Protein AF-A0A2T2TSX1-F1 (afdb_monomer_lite)

Structure (mmCIF, N/CA/C/O backbone):
data_AF-A0A2T2TSX1-F1
#
_entry.id   AF-A0A2T2TSX1-F1
#
loop_
_atom_site.group_PDB
_atom_site.id
_atom_site.type_symbol
_atom_site.label_atom_id
_atom_site.label_alt_id
_atom_site.label_comp_id
_atom_site.label_asym_id
_atom_site.label_entity_id
_atom_site.label_seq_id
_atom_site.pdbx_PDB_ins_code
_atom_site.Cartn_x
_atom_site.Cartn_y
_atom_site.Cartn_z
_atom_site.occupancy
_atom_site.B_iso_or_equiv
_atom_site.auth_seq_id
_atom_site.auth_comp_id
_atom_site.auth_asym_id
_atom_site.auth_atom_id
_atom_site.pdbx_PDB_model_num
ATOM 1 N N . MET A 1 1 ? 17.797 21.630 8.826 1.00 42.06 1 MET A N 1
ATOM 2 C CA . MET A 1 1 ? 17.498 20.187 8.765 1.00 42.06 1 MET A CA 1
ATOM 3 C C . MET A 1 1 ? 17.150 19.887 7.324 1.00 42.06 1 MET A C 1
ATOM 5 O O . MET A 1 1 ? 16.198 20.470 6.823 1.00 42.06 1 MET A O 1
ATOM 9 N N . THR A 1 2 ? 17.982 19.124 6.629 1.00 49.16 2 THR A N 1
ATOM 10 C CA . THR A 1 2 ? 17.683 18.621 5.285 1.00 49.16 2 THR A CA 1
ATOM 11 C C . THR A 1 2 ? 16.981 17.286 5.470 1.00 49.16 2 THR A C 1
ATOM 13 O O . THR A 1 2 ? 17.606 16.333 5.929 1.00 49.16 2 THR A O 1
ATOM 16 N N . TRP A 1 3 ? 15.679 17.260 5.208 1.00 65.56 3 TRP A N 1
ATOM 17 C CA . TRP A 1 3 ? 14.917 16.021 5.092 1.00 65.56 3 TRP A CA 1
ATOM 18 C C . TRP A 1 3 ? 15.544 15.184 3.975 1.00 65.56 3 TRP A C 1
ATOM 20 O O . TRP A 1 3 ? 15.992 15.748 2.972 1.00 65.56 3 TRP A O 1
ATOM 30 N N . SER A 1 4 ? 15.629 13.867 4.156 1.00 68.25 4 SER A N 1
ATOM 31 C CA . SER A 1 4 ? 15.914 12.996 3.011 1.00 68.25 4 SER A CA 1
ATOM 32 C C . SER A 1 4 ? 14.749 13.112 2.021 1.00 68.25 4 SER A C 1
ATOM 34 O O . SER A 1 4 ? 13.613 13.313 2.454 1.00 68.25 4 SER A O 1
ATOM 36 N N . GLU A 1 5 ? 15.014 13.053 0.713 1.00 59.91 5 GLU A N 1
ATOM 37 C CA . GLU A 1 5 ? 13.962 13.161 -0.317 1.00 59.91 5 GLU A CA 1
ATOM 38 C C . GLU A 1 5 ? 12.830 12.147 -0.068 1.00 59.91 5 GLU A C 1
ATOM 40 O O . GLU A 1 5 ? 11.659 12.504 -0.170 1.00 59.91 5 GLU A O 1
ATOM 45 N N . ASP A 1 6 ? 13.178 10.953 0.426 1.00 62.72 6 ASP A N 1
ATOM 46 C CA . ASP A 1 6 ? 12.223 9.920 0.833 1.00 62.72 6 ASP A CA 1
ATOM 47 C C . ASP A 1 6 ? 11.229 10.423 1.896 1.00 62.72 6 ASP A C 1
ATOM 49 O O . ASP A 1 6 ? 10.022 10.224 1.789 1.00 62.72 6 ASP A O 1
ATOM 53 N N . GLU A 1 7 ? 11.704 11.114 2.931 1.00 63.88 7 GLU A N 1
ATOM 54 C CA . GLU A 1 7 ? 10.868 11.547 4.056 1.00 63.88 7 GLU A CA 1
ATOM 55 C C . GLU A 1 7 ? 9.860 12.629 3.643 1.00 63.88 7 GLU A C 1
ATOM 57 O O . GLU A 1 7 ? 8.726 12.635 4.123 1.00 63.88 7 GLU A O 1
ATOM 62 N N . ALA A 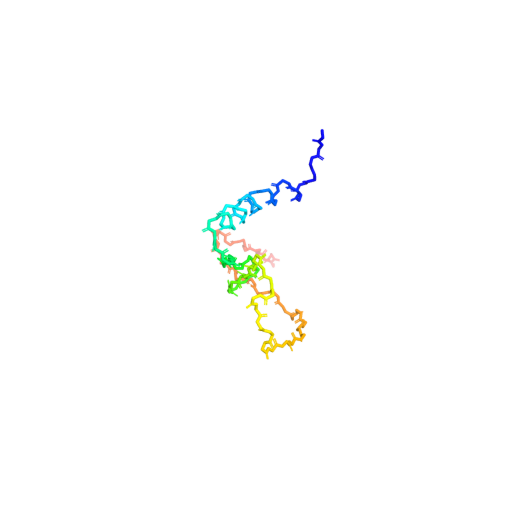1 8 ? 10.232 13.506 2.705 1.00 69.81 8 ALA A N 1
ATOM 63 C CA . ALA A 1 8 ? 9.337 14.534 2.179 1.00 69.81 8 ALA A CA 1
ATOM 64 C C . ALA A 1 8 ? 8.179 13.938 1.355 1.00 69.81 8 ALA A C 1
ATOM 66 O O . ALA A 1 8 ? 7.046 14.418 1.458 1.00 69.81 8 ALA A O 1
ATOM 67 N N . ASP A 1 9 ? 8.439 12.868 0.601 1.00 76.62 9 ASP A N 1
ATOM 68 C CA . ASP A 1 9 ? 7.447 12.216 -0.260 1.00 76.62 9 ASP A CA 1
ATOM 69 C C . ASP A 1 9 ? 6.422 11.382 0.531 1.00 76.62 9 ASP A C 1
ATOM 71 O O . ASP A 1 9 ? 5.275 11.216 0.101 1.00 76.62 9 ASP A O 1
ATOM 75 N N . TYR A 1 10 ? 6.783 10.902 1.728 1.00 79.88 10 TYR A N 1
ATOM 76 C CA . TYR A 1 10 ? 5.881 10.106 2.570 1.00 79.88 10 TYR A CA 1
ATOM 77 C C . TYR A 1 10 ? 4.972 10.929 3.492 1.00 79.88 10 TYR A C 1
ATOM 79 O O . TYR A 1 10 ? 3.899 10.438 3.864 1.00 79.88 10 TYR A O 1
ATOM 87 N N . VAL A 1 11 ? 5.332 12.174 3.830 1.00 88.00 11 VAL A N 1
ATOM 88 C CA . VAL A 1 11 ? 4.529 13.046 4.713 1.00 88.00 11 VAL A CA 1
ATOM 89 C C . VAL A 1 11 ? 3.071 13.188 4.240 1.00 88.00 11 VAL A C 1
ATOM 91 O O . VAL A 1 11 ? 2.166 12.990 5.059 1.00 88.00 11 VAL A O 1
ATOM 94 N N . PRO A 1 12 ? 2.775 13.463 2.953 1.00 89.25 12 PRO A N 1
ATOM 95 C CA . PRO A 1 12 ? 1.391 13.573 2.490 1.00 89.25 12 PRO A CA 1
ATOM 96 C C . PRO A 1 12 ? 0.586 12.285 2.701 1.00 89.25 12 PRO A C 1
ATOM 98 O O . PRO A 1 12 ? -0.547 12.329 3.183 1.00 89.25 12 PRO A O 1
ATOM 101 N N . THR A 1 13 ? 1.180 11.130 2.392 1.00 87.62 13 THR A N 1
ATOM 102 C CA . THR A 1 13 ? 0.530 9.820 2.541 1.00 87.62 13 THR A CA 1
ATOM 103 C C . THR A 1 13 ? 0.228 9.512 4.008 1.00 87.62 13 THR A C 1
ATOM 105 O O . THR A 1 13 ? -0.860 9.028 4.323 1.00 87.62 13 THR A O 1
ATOM 108 N N . GLN A 1 14 ? 1.143 9.852 4.920 1.00 89.50 14 GLN A N 1
ATOM 109 C CA . GLN A 1 14 ? 0.942 9.688 6.362 1.00 89.50 14 GLN A CA 1
ATOM 110 C C . GLN A 1 14 ? -0.190 10.569 6.898 1.00 89.50 14 GLN A C 1
ATOM 112 O O . GLN A 1 14 ? -1.043 10.084 7.640 1.00 89.50 14 GLN A O 1
ATOM 117 N N . ILE A 1 15 ? -0.249 11.840 6.490 1.00 93.50 15 ILE A N 1
ATOM 118 C CA . ILE A 1 15 ? -1.323 12.755 6.907 1.00 93.50 15 ILE A CA 1
ATOM 119 C C . ILE A 1 15 ? -2.690 12.220 6.463 1.00 93.50 15 ILE A C 1
ATOM 121 O O . ILE A 1 15 ? -3.650 12.236 7.237 1.00 93.50 15 ILE A O 1
ATOM 125 N N . ILE A 1 16 ? -2.786 11.718 5.230 1.00 92.38 16 ILE A N 1
ATOM 126 C CA . ILE A 1 16 ? -4.016 11.117 4.706 1.00 92.38 16 ILE A CA 1
ATOM 127 C C . ILE A 1 16 ? -4.396 9.869 5.517 1.00 92.38 16 ILE A C 1
ATOM 129 O O . ILE A 1 16 ? -5.562 9.720 5.890 1.00 92.38 16 ILE A O 1
ATOM 133 N N . ALA A 1 17 ? -3.430 9.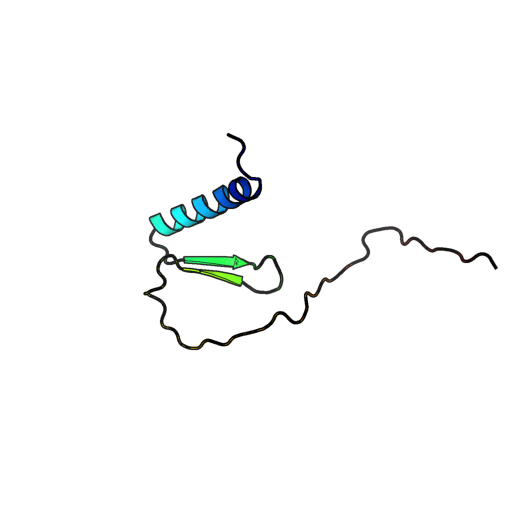002 5.830 1.00 92.94 17 ALA A N 1
ATOM 134 C CA . ALA A 1 17 ? -3.656 7.811 6.645 1.00 92.94 17 ALA A CA 1
ATOM 135 C C . ALA A 1 17 ? -4.225 8.152 8.029 1.00 92.94 17 ALA A C 1
ATOM 137 O O . ALA A 1 17 ? -5.264 7.615 8.418 1.00 92.94 17 ALA A O 1
ATOM 138 N N . GLU A 1 18 ? -3.610 9.103 8.731 1.00 93.88 18 GLU A N 1
ATOM 139 C CA . GLU A 1 18 ? -4.059 9.547 10.054 1.00 93.88 18 GLU A CA 1
ATOM 140 C C . GLU A 1 18 ? -5.435 10.225 10.010 1.00 93.88 18 GLU A C 1
ATOM 142 O O . GLU A 1 18 ? -6.267 10.013 10.896 1.00 93.88 18 GLU A O 1
ATOM 147 N N . LEU A 1 19 ? -5.740 10.977 8.946 1.00 96.12 19 LEU A N 1
ATOM 148 C CA . LEU A 1 19 ? -7.071 11.551 8.760 1.00 96.12 19 LEU A CA 1
ATOM 149 C C . LEU A 1 19 ? -8.138 10.454 8.689 1.00 96.12 19 LEU A C 1
ATOM 151 O O . LEU A 1 19 ? -9.120 10.522 9.428 1.00 96.12 19 LEU A O 1
ATOM 155 N N . PHE A 1 20 ? -7.966 9.438 7.844 1.00 96.00 20 PHE A N 1
ATOM 156 C CA . PHE A 1 20 ? -8.941 8.349 7.744 1.00 96.00 20 PHE A CA 1
ATOM 157 C C . PHE A 1 20 ? -9.013 7.532 9.038 1.00 96.00 20 PHE A C 1
ATOM 159 O O . PHE A 1 20 ? -10.107 7.232 9.517 1.00 96.00 20 PHE A O 1
ATOM 166 N N . LYS A 1 21 ? -7.880 7.255 9.680 1.00 95.19 21 LYS A N 1
ATOM 167 C CA . LYS A 1 21 ? -7.861 6.572 10.976 1.00 95.19 21 LYS A CA 1
ATOM 168 C C . LYS A 1 21 ? -8.656 7.337 12.038 1.00 95.19 21 LYS A C 1
ATOM 170 O O . LYS A 1 21 ? -9.521 6.758 12.690 1.00 95.19 21 LYS A O 1
ATOM 175 N N . SER A 1 22 ? -8.461 8.654 12.149 1.00 96.31 22 SER A N 1
ATOM 176 C CA . SER A 1 22 ? -9.182 9.507 13.113 1.00 96.31 22 SER A CA 1
ATOM 177 C C . SER A 1 22 ? -10.697 9.580 12.877 1.00 96.31 22 SER A C 1
ATOM 179 O O . SER A 1 22 ? -11.455 9.920 13.784 1.00 96.31 22 SER A O 1
ATOM 181 N N . ARG A 1 23 ? -11.159 9.244 11.667 1.00 96.31 23 ARG A N 1
ATOM 182 C CA . ARG A 1 23 ? -12.583 9.176 11.306 1.00 96.31 23 ARG A CA 1
ATOM 183 C C . ARG A 1 23 ? -13.201 7.792 11.529 1.00 96.31 23 ARG A C 1
ATOM 185 O O . ARG A 1 23 ? -14.378 7.621 11.229 1.00 96.31 23 ARG A O 1
ATOM 192 N N . GLY A 1 24 ? -12.439 6.832 12.055 1.00 94.69 24 GLY A N 1
ATOM 193 C CA . GLY A 1 24 ? -12.918 5.488 12.381 1.00 94.69 24 GLY A CA 1
ATOM 194 C C . GLY A 1 24 ? -12.932 4.512 11.205 1.00 94.69 24 GLY A C 1
ATOM 195 O O . GLY A 1 24 ? -13.584 3.475 11.295 1.00 94.69 24 GLY A O 1
ATOM 196 N N . TYR A 1 25 ? -12.245 4.817 10.100 1.00 95.31 25 TYR A N 1
ATOM 197 C CA . TYR A 1 25 ? -12.044 3.837 9.028 1.00 95.31 25 TYR A CA 1
ATOM 198 C C . TYR A 1 25 ? -11.053 2.753 9.479 1.00 95.31 25 TYR A C 1
ATOM 200 O O . TYR A 1 25 ? -10.212 3.012 10.331 1.00 95.31 25 TYR A O 1
ATOM 208 N N . GLY A 1 26 ? -11.140 1.548 8.904 1.00 93.62 26 GLY A N 1
ATOM 209 C CA . GLY A 1 26 ? -10.249 0.422 9.237 1.00 93.62 26 GLY A CA 1
ATOM 210 C C . GLY A 1 26 ? -8.974 0.329 8.388 1.00 93.62 26 GLY A C 1
ATOM 211 O O . GLY A 1 26 ? -8.093 -0.476 8.681 1.00 93.62 26 GLY A O 1
ATOM 212 N N . GLY A 1 27 ? -8.866 1.132 7.328 1.00 94.31 27 GLY A N 1
ATOM 213 C CA . GLY A 1 27 ? -7.760 1.059 6.381 1.00 94.31 27 GLY A CA 1
ATOM 214 C C . GLY A 1 27 ? -7.981 1.888 5.117 1.00 94.31 27 GLY A C 1
ATOM 215 O O . GLY A 1 27 ? -8.971 2.614 5.005 1.00 94.31 27 GLY A O 1
ATOM 216 N N . ILE A 1 28 ? -7.060 1.764 4.161 1.00 94.69 28 ILE A N 1
ATOM 217 C CA . ILE A 1 28 ? -7.063 2.465 2.869 1.00 94.69 28 ILE A CA 1
ATOM 218 C C . ILE A 1 28 ? -6.797 1.467 1.743 1.00 94.69 28 ILE A C 1
ATOM 220 O O . ILE A 1 28 ? -5.896 0.637 1.839 1.00 94.69 28 ILE A O 1
ATOM 224 N N . VAL A 1 29 ? -7.545 1.598 0.647 1.00 94.56 29 VAL A N 1
ATOM 225 C CA . VAL A 1 29 ? -7.298 0.893 -0.617 1.00 94.56 29 VAL A CA 1
ATOM 226 C C . VAL A 1 29 ? -6.907 1.926 -1.667 1.00 94.56 29 VAL A C 1
ATOM 228 O O . VAL A 1 29 ? -7.612 2.920 -1.845 1.00 94.56 29 VAL A O 1
ATOM 231 N N . TYR A 1 30 ? -5.797 1.709 -2.366 1.00 91.56 30 TYR A N 1
ATOM 232 C CA . TYR A 1 30 ? -5.298 2.625 -3.393 1.00 91.56 30 TYR A CA 1
ATOM 233 C C . TYR A 1 30 ? -4.706 1.862 -4.576 1.00 91.56 30 TYR A C 1
ATOM 235 O O . TYR A 1 30 ? -4.322 0.703 -4.454 1.00 91.56 30 TYR A O 1
ATOM 243 N N . ARG A 1 31 ? -4.668 2.494 -5.752 1.00 92.25 31 ARG A N 1
ATOM 244 C CA . ARG A 1 31 ? -4.131 1.880 -6.975 1.00 92.25 31 ARG A CA 1
ATOM 245 C C . ARG A 1 31 ? -2.636 1.586 -6.809 1.00 92.25 31 ARG A C 1
ATOM 247 O O . ARG A 1 31 ? -1.902 2.446 -6.330 1.00 92.25 31 ARG A O 1
ATOM 254 N N . SER A 1 32 ? -2.195 0.399 -7.223 1.00 90.06 32 SER A N 1
ATOM 255 C CA . SER A 1 32 ? -0.770 0.052 -7.227 1.00 90.06 32 SER A CA 1
ATOM 256 C C . SER A 1 32 ? 0.012 0.956 -8.186 1.00 90.06 32 SER A C 1
ATOM 258 O O . SER A 1 32 ? -0.462 1.282 -9.273 1.00 90.06 32 SER A O 1
ATOM 260 N N . GLY A 1 33 ? 1.213 1.369 -7.776 1.00 86.81 33 GLY A N 1
ATOM 261 C CA . GLY A 1 33 ? 2.117 2.169 -8.609 1.00 86.81 33 GLY A CA 1
ATOM 262 C C . GLY A 1 33 ? 2.948 1.346 -9.599 1.00 86.81 33 GLY A C 1
ATOM 263 O O . GLY A 1 33 ? 3.496 1.914 -10.537 1.00 86.81 33 GLY A O 1
ATOM 264 N N . LEU A 1 34 ? 3.047 0.025 -9.401 1.00 84.12 34 LEU A N 1
ATOM 265 C CA . LEU A 1 34 ? 3.925 -0.856 -10.185 1.00 84.12 34 LEU A CA 1
ATOM 266 C C . LEU A 1 34 ? 3.183 -1.646 -11.275 1.00 84.12 34 LEU A C 1
ATOM 268 O O . LEU A 1 34 ? 3.807 -2.189 -12.181 1.00 84.12 34 LEU A O 1
ATOM 272 N N . GLY A 1 35 ? 1.856 -1.718 -11.207 1.00 82.00 35 GLY A N 1
ATOM 273 C CA . GLY A 1 35 ? 1.065 -2.477 -12.165 1.00 82.00 35 GLY A CA 1
ATOM 274 C C . GLY A 1 35 ? -0.423 -2.422 -11.866 1.00 82.00 35 GLY A C 1
ATOM 275 O O . GLY A 1 35 ? -0.888 -1.631 -11.043 1.00 82.00 35 GLY A O 1
ATOM 276 N N . ASP A 1 36 ? -1.172 -3.286 -12.540 1.00 85.19 36 ASP A N 1
ATOM 277 C CA . ASP A 1 36 ? -2.603 -3.408 -12.311 1.00 85.19 36 ASP A CA 1
ATOM 278 C C . ASP A 1 36 ? -2.889 -3.995 -10.926 1.00 85.1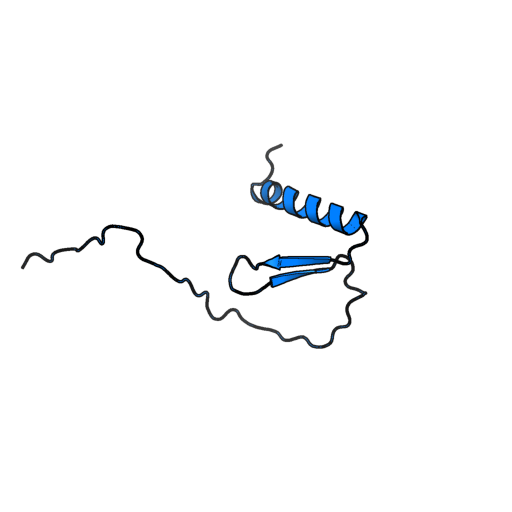9 36 ASP A C 1
ATOM 280 O O . ASP A 1 36 ? -2.250 -4.944 -10.474 1.00 85.19 36 ASP A O 1
ATOM 284 N N . GLY A 1 37 ? -3.879 -3.421 -10.246 1.00 90.31 37 GLY A N 1
ATOM 285 C CA . GLY A 1 37 ? -4.307 -3.859 -8.924 1.00 90.31 37 GLY A CA 1
ATOM 286 C C . GLY A 1 37 ? -4.338 -2.731 -7.903 1.00 90.31 37 GLY A C 1
ATOM 287 O O . GLY A 1 37 ? -4.186 -1.548 -8.221 1.00 90.31 37 GLY A O 1
ATOM 288 N N . HIS A 1 38 ? -4.576 -3.122 -6.656 1.00 93.56 38 HIS A N 1
ATOM 289 C CA . HIS A 1 38 ? -4.662 -2.209 -5.528 1.00 93.56 38 HIS A CA 1
ATOM 290 C C . HIS A 1 38 ? -3.763 -2.687 -4.399 1.00 93.56 38 HIS A C 1
ATOM 292 O O . HIS A 1 38 ? -3.709 -3.879 -4.101 1.00 93.56 38 HIS A O 1
ATOM 298 N N . ASN A 1 39 ? -3.121 -1.734 -3.743 1.00 92.12 39 ASN A N 1
ATOM 299 C CA . ASN A 1 39 ? -2.499 -1.942 -2.454 1.00 92.12 39 ASN A CA 1
ATOM 300 C C . ASN A 1 39 ? -3.537 -1.663 -1.363 1.00 92.12 39 ASN A C 1
ATOM 302 O O . ASN A 1 39 ? -4.384 -0.773 -1.498 1.00 92.12 39 ASN A O 1
ATOM 306 N N . VAL A 1 40 ? -3.458 -2.427 -0.278 1.00 92.25 40 VAL A N 1
ATOM 307 C CA . VAL A 1 40 ? -4.353 -2.305 0.874 1.00 92.25 40 VAL A CA 1
ATOM 308 C C . VAL A 1 40 ? -3.511 -2.072 2.118 1.00 92.25 40 VAL A C 1
ATOM 310 O O . VAL A 1 40 ? -2.529 -2.772 2.351 1.00 92.25 40 VAL A O 1
ATOM 313 N N . VAL A 1 41 ? -3.905 -1.087 2.915 1.00 91.88 41 VAL A N 1
ATOM 314 C CA . VAL A 1 41 ? -3.333 -0.790 4.228 1.00 91.88 41 VAL A CA 1
ATOM 315 C C . VAL A 1 41 ? -4.429 -0.977 5.260 1.00 91.88 41 VAL A C 1
ATOM 317 O O . VAL A 1 41 ? -5.503 -0.399 5.116 1.00 91.88 41 VAL A O 1
ATOM 320 N N . PHE A 1 42 ? -4.148 -1.744 6.307 1.00 93.88 42 PHE A N 1
ATOM 321 C CA . PHE A 1 42 ? -4.996 -1.847 7.492 1.00 93.88 42 PHE A CA 1
ATOM 322 C C . PHE A 1 42 ? -4.403 -0.987 8.610 1.00 93.88 42 PHE A C 1
ATOM 324 O O . PHE A 1 42 ? -3.186 -0.964 8.785 1.00 93.88 42 PHE A O 1
ATOM 331 N N . PHE A 1 43 ? -5.242 -0.271 9.359 1.00 94.12 43 PHE A N 1
ATOM 332 C CA . PHE A 1 43 ? -4.778 0.501 10.523 1.00 94.12 43 PHE A CA 1
ATOM 333 C C . PHE A 1 43 ? -4.637 -0.345 11.785 1.00 94.12 43 PHE A C 1
ATOM 335 O O . PHE A 1 43 ? -3.908 0.039 12.697 1.00 94.12 43 PHE A O 1
ATOM 342 N N . ASP A 1 44 ? -5.338 -1.473 11.816 1.00 93.50 44 ASP A N 1
ATOM 343 C CA . ASP A 1 44 ? -5.224 -2.527 12.809 1.00 93.50 44 ASP A CA 1
ATOM 344 C C . ASP A 1 44 ? -5.183 -3.849 12.039 1.00 93.50 44 ASP A C 1
ATOM 346 O O . ASP A 1 44 ? -6.068 -4.109 11.225 1.00 93.50 44 ASP A O 1
ATOM 350 N N . VAL A 1 45 ? -4.126 -4.640 12.218 1.00 89.69 45 VAL A N 1
ATOM 351 C CA . VAL A 1 45 ? -3.961 -5.910 11.495 1.00 89.69 45 VAL A CA 1
ATOM 352 C C . VAL A 1 45 ? -4.692 -7.050 12.202 1.00 89.69 45 VAL A C 1
ATOM 354 O O . VAL A 1 45 ? -5.024 -8.041 11.559 1.00 89.69 45 VAL A O 1
ATOM 357 N N . ASP A 1 46 ? -4.986 -6.901 13.497 1.00 92.31 46 ASP A N 1
ATOM 358 C CA . ASP A 1 46 ? -5.566 -7.951 14.339 1.00 92.31 46 ASP A CA 1
ATOM 359 C C . ASP A 1 46 ? -7.046 -8.194 14.012 1.00 92.31 46 ASP A C 1
ATOM 361 O O . ASP A 1 46 ? -7.602 -9.252 14.311 1.00 92.31 46 ASP A O 1
ATOM 365 N N . VAL A 1 47 ? -7.688 -7.242 13.329 1.00 89.44 47 VAL A N 1
ATOM 366 C CA . VAL A 1 47 ? -9.049 -7.407 12.794 1.00 89.44 47 VAL A CA 1
ATOM 367 C C . VAL A 1 47 ? -9.092 -8.314 11.559 1.00 89.44 47 VAL A C 1
ATOM 369 O O . VAL A 1 47 ? -10.176 -8.737 11.150 1.00 89.44 47 VAL A O 1
ATOM 372 N N . ALA A 1 48 ? -7.944 -8.607 10.940 1.00 89.19 48 ALA A N 1
ATOM 373 C CA . ALA A 1 48 ? -7.853 -9.442 9.752 1.00 89.19 48 ALA A CA 1
ATOM 374 C C . ALA A 1 48 ? -7.479 -10.885 10.123 1.00 89.19 48 ALA A C 1
ATOM 376 O O . ALA A 1 48 ? -6.422 -11.165 10.682 1.00 89.19 48 ALA A O 1
ATOM 377 N N . GLY A 1 49 ? -8.338 -11.835 9.752 1.00 92.19 49 GLY A N 1
ATOM 378 C CA . GLY A 1 49 ? -8.012 -13.257 9.833 1.00 92.19 49 GLY A CA 1
ATOM 379 C C . GLY A 1 49 ? -7.126 -13.690 8.665 1.00 92.19 49 GLY A C 1
ATOM 380 O O . GLY A 1 49 ? -7.454 -13.429 7.505 1.00 92.19 49 GLY A O 1
ATOM 381 N N . LEU A 1 50 ? -6.030 -14.399 8.946 1.00 90.75 50 LEU A N 1
ATOM 382 C CA . LEU A 1 50 ? -5.202 -14.998 7.901 1.00 90.75 50 LEU A CA 1
ATOM 383 C C . LEU A 1 50 ? -5.921 -16.209 7.287 1.00 90.75 50 LEU A C 1
ATOM 385 O O . LEU A 1 50 ? -6.012 -17.263 7.910 1.00 90.75 50 LEU A O 1
ATOM 389 N N . VAL A 1 51 ? -6.418 -16.062 6.057 1.00 93.94 51 VAL A N 1
ATOM 390 C CA . VAL A 1 51 ? -7.091 -17.153 5.325 1.00 93.94 51 VAL A CA 1
ATOM 391 C C . VAL A 1 51 ? -6.095 -17.985 4.514 1.00 93.94 51 VAL A C 1
ATOM 393 O O . VAL A 1 51 ? -6.191 -19.208 4.480 1.00 93.94 51 VAL A O 1
ATOM 396 N N . ASN A 1 52 ? -5.140 -17.328 3.852 1.00 92.44 52 ASN A N 1
ATOM 397 C CA . ASN A 1 52 ? -4.112 -17.971 3.039 1.00 92.44 52 ASN A CA 1
ATOM 398 C C . ASN A 1 52 ? -2.864 -17.078 2.964 1.00 92.44 52 ASN A C 1
ATOM 400 O O . ASN A 1 52 ? -2.983 -15.854 2.939 1.00 92.44 52 ASN A O 1
ATOM 404 N N . CYS A 1 53 ? -1.683 -17.687 2.892 1.00 92.44 53 CYS A N 1
ATOM 405 C CA . CYS A 1 53 ? -0.411 -17.006 2.678 1.00 92.44 53 CYS A CA 1
ATOM 406 C C . CYS A 1 53 ? 0.433 -17.828 1.705 1.00 92.44 53 CYS A C 1
ATOM 408 O O . CYS A 1 53 ? 0.550 -19.046 1.847 1.00 92.44 53 CYS A O 1
ATOM 410 N N . SER A 1 54 ? 1.013 -17.182 0.701 1.00 94.75 54 SER A N 1
ATOM 411 C CA . SER A 1 54 ? 1.893 -17.831 -0.271 1.00 94.75 54 SER A CA 1
ATOM 412 C C . SER A 1 54 ? 3.044 -16.891 -0.599 1.00 94.75 54 SER A C 1
ATOM 414 O O . SER A 1 54 ? 2.846 -15.683 -0.718 1.00 94.75 54 SER A O 1
ATOM 416 N N . LEU A 1 55 ? 4.249 -17.447 -0.701 1.00 94.50 55 LEU A N 1
ATOM 417 C CA . LEU A 1 55 ? 5.438 -16.704 -1.094 1.00 94.50 55 LEU A CA 1
ATOM 418 C C . LEU A 1 55 ? 5.521 -16.673 -2.620 1.00 94.50 55 LEU A C 1
ATOM 420 O O . LEU A 1 55 ? 5.393 -17.714 -3.263 1.00 94.50 55 LEU A O 1
ATOM 424 N N . PHE A 1 56 ? 5.760 -15.490 -3.175 1.00 90.56 56 PHE A N 1
ATOM 425 C CA . PHE A 1 56 ? 5.930 -15.278 -4.606 1.00 90.56 56 PHE A CA 1
ATOM 426 C C . PHE A 1 56 ? 7.262 -14.580 -4.864 1.00 90.56 56 PHE A C 1
ATOM 428 O O . PHE A 1 56 ? 7.668 -13.705 -4.098 1.00 90.56 56 PHE A O 1
ATOM 435 N N . GLU A 1 57 ? 7.921 -14.966 -5.949 1.00 94.25 57 GLU A N 1
ATOM 436 C CA . GLU A 1 57 ? 9.082 -14.268 -6.490 1.00 94.25 57 GLU A CA 1
ATOM 437 C C . GLU A 1 57 ? 8.627 -13.332 -7.615 1.00 94.25 57 GLU A C 1
ATOM 439 O O . GLU A 1 57 ? 7.681 -13.637 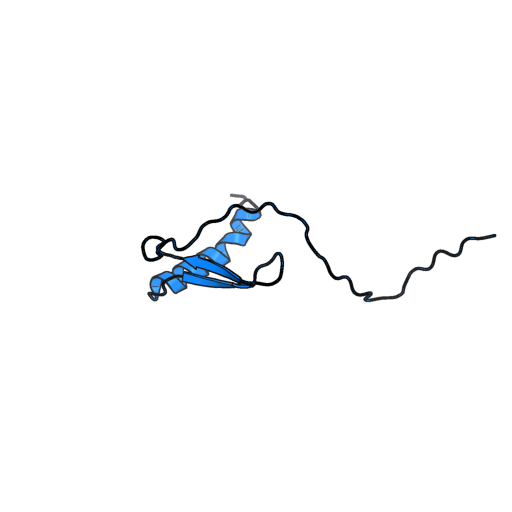-8.346 1.00 94.25 57 GLU A O 1
ATOM 444 N N . ALA A 1 58 ? 9.274 -12.172 -7.736 1.00 90.56 58 ALA A N 1
ATOM 445 C CA . ALA A 1 58 ? 9.009 -11.256 -8.835 1.00 90.56 58 ALA A CA 1
ATOM 446 C C . ALA A 1 58 ? 9.607 -11.821 -10.134 1.00 90.56 58 ALA A C 1
ATOM 448 O O . ALA A 1 58 ? 10.823 -11.920 -10.253 1.00 90.56 58 ALA A O 1
ATOM 449 N N . ASP A 1 59 ? 8.749 -12.167 -11.094 1.00 91.56 59 ASP A N 1
ATOM 450 C CA . ASP A 1 59 ? 9.158 -12.744 -12.383 1.00 91.56 59 ASP A CA 1
ATOM 451 C C . ASP A 1 59 ? 9.552 -11.658 -13.401 1.00 91.56 59 ASP A C 1
ATOM 453 O O . ASP A 1 59 ? 10.680 -11.612 -13.890 1.00 91.56 59 ASP A O 1
ATOM 457 N N . ALA A 1 60 ? 8.645 -10.715 -13.681 1.00 88.44 60 ALA A N 1
ATOM 458 C CA . ALA A 1 60 ? 8.883 -9.638 -14.639 1.00 88.44 60 ALA A CA 1
ATOM 459 C C . ALA A 1 60 ? 8.058 -8.379 -14.334 1.00 88.44 60 ALA A C 1
ATOM 461 O O . ALA A 1 60 ? 6.978 -8.443 -13.747 1.00 88.44 60 ALA A O 1
ATOM 462 N N . VAL A 1 61 ? 8.549 -7.224 -14.801 1.00 87.00 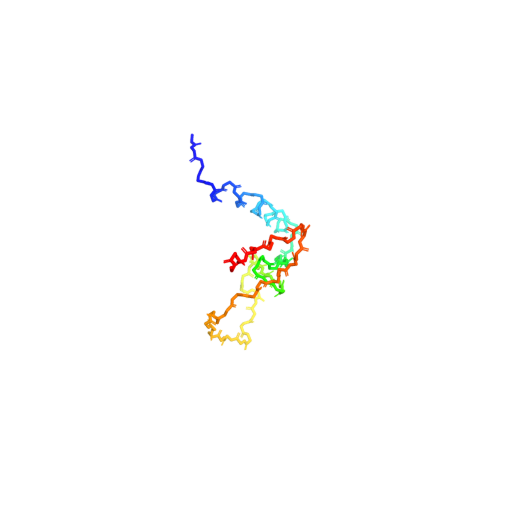61 VAL A N 1
ATOM 463 C CA . VAL A 1 61 ? 7.787 -5.967 -14.849 1.00 87.00 61 VAL A CA 1
ATOM 464 C C . VAL A 1 61 ? 7.432 -5.671 -16.304 1.00 87.00 61 VAL A C 1
ATOM 466 O O . VAL A 1 61 ? 8.314 -5.545 -17.154 1.00 87.00 61 VAL A O 1
ATOM 469 N N . HIS A 1 62 ? 6.138 -5.556 -16.600 1.00 84.62 62 HIS A N 1
ATOM 470 C CA . HIS A 1 62 ? 5.648 -5.300 -17.953 1.00 84.62 62 HIS A CA 1
ATOM 471 C C . HIS A 1 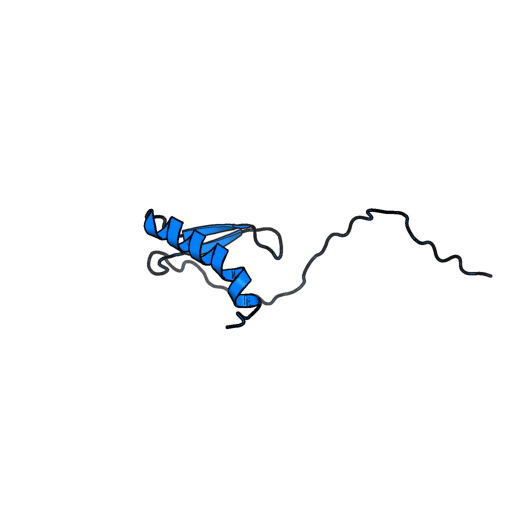62 ? 5.371 -3.811 -18.165 1.00 84.62 62 HIS A C 1
ATOM 473 O O . HIS A 1 62 ? 4.477 -3.240 -17.544 1.00 84.62 62 HIS A O 1
ATOM 479 N N . PHE A 1 63 ? 6.097 -3.195 -19.097 1.00 84.12 63 PHE A N 1
ATOM 480 C CA . PHE A 1 63 ? 5.854 -1.821 -19.529 1.00 84.12 63 PHE A CA 1
ATOM 481 C C . PHE A 1 63 ? 5.283 -1.804 -20.944 1.00 84.12 63 PHE A C 1
ATOM 483 O O . PHE A 1 63 ? 5.835 -2.418 -21.857 1.00 84.12 63 PHE A O 1
ATOM 490 N N . ASN A 1 64 ? 4.198 -1.058 -21.135 1.00 86.38 64 ASN A N 1
ATOM 491 C CA . ASN A 1 64 ? 3.629 -0.812 -22.453 1.00 86.38 64 ASN A CA 1
ATOM 492 C C . ASN A 1 64 ? 4.086 0.557 -22.950 1.00 86.38 64 ASN A C 1
ATOM 494 O O . ASN A 1 64 ? 3.756 1.584 -22.358 1.00 86.38 64 ASN A O 1
ATOM 498 N N . PHE A 1 65 ? 4.817 0.574 -24.061 1.00 85.62 65 PHE A N 1
ATOM 499 C CA . PHE A 1 65 ? 5.273 1.805 -24.694 1.00 85.62 65 PHE A CA 1
ATOM 500 C C . PHE A 1 65 ? 4.434 2.082 -25.932 1.00 85.62 65 PHE A C 1
ATOM 502 O O . PHE A 1 65 ? 4.240 1.216 -26.785 1.00 85.62 65 PHE A O 1
ATOM 509 N N . LYS A 1 66 ? 3.953 3.316 -26.051 1.00 89.06 66 LYS A N 1
ATOM 510 C CA . LYS A 1 66 ? 3.334 3.816 -27.274 1.00 89.06 66 LYS A CA 1
ATOM 511 C C . LYS A 1 66 ? 4.241 4.882 -27.857 1.00 89.06 66 LYS A C 1
ATOM 513 O O . LYS A 1 66 ? 4.715 5.754 -27.137 1.00 89.06 66 LYS A O 1
ATOM 518 N N . GLN A 1 67 ? 4.457 4.833 -29.163 1.00 84.44 67 GLN A N 1
ATOM 519 C CA . GLN A 1 67 ? 5.154 5.901 -29.857 1.00 84.44 67 GLN A CA 1
ATOM 520 C C . GLN A 1 67 ? 4.340 7.201 -29.764 1.00 84.44 67 GLN A C 1
ATOM 522 O O . GLN A 1 67 ? 3.176 7.237 -30.163 1.00 84.44 67 GLN A O 1
ATOM 527 N N . VAL A 1 68 ? 4.953 8.259 -29.227 1.00 85.12 68 VAL A N 1
ATOM 528 C CA . VAL A 1 68 ? 4.299 9.562 -29.000 1.00 85.12 68 VAL A CA 1
ATOM 529 C C . VAL A 1 68 ? 4.802 10.673 -29.937 1.00 85.12 68 VAL A C 1
ATOM 531 O O . VAL A 1 68 ? 4.272 11.777 -29.889 1.00 85.12 68 VAL A O 1
ATOM 534 N N . THR A 1 69 ? 5.793 10.410 -30.808 1.00 84.81 69 THR A N 1
ATOM 535 C CA . THR A 1 69 ? 6.384 11.422 -31.716 1.00 84.81 69 THR A CA 1
ATOM 536 C C . THR A 1 69 ? 7.044 10.824 -32.977 1.00 84.81 69 THR A C 1
ATOM 538 O O . THR A 1 69 ? 6.892 9.633 -33.260 1.00 84.81 69 THR A O 1
ATOM 541 N N . ASN A 1 70 ? 7.758 11.662 -33.742 1.00 77.56 70 ASN A N 1
ATOM 542 C CA . ASN A 1 70 ? 8.441 11.345 -34.995 1.00 77.56 70 ASN A CA 1
ATOM 543 C C . ASN A 1 70 ? 9.456 10.192 -34.815 1.00 77.56 70 ASN A C 1
ATOM 545 O O . ASN A 1 70 ? 10.411 10.349 -34.050 1.00 77.56 70 ASN A O 1
ATOM 549 N N . PRO A 1 71 ? 9.268 9.040 -35.484 1.00 71.00 71 PRO A N 1
ATOM 550 C CA . PRO A 1 71 ? 10.218 7.936 -35.422 1.00 71.00 71 PRO A CA 1
ATOM 551 C C . PRO A 1 71 ? 11.533 8.346 -36.090 1.00 71.00 71 PRO A C 1
ATOM 553 O O . PRO A 1 71 ? 11.543 8.831 -37.220 1.00 71.00 71 PRO A O 1
ATOM 556 N N . TYR A 1 72 ? 12.652 8.146 -35.394 1.00 73.19 72 TYR A N 1
ATOM 557 C CA . TYR A 1 72 ? 13.971 8.292 -35.998 1.00 73.19 72 TYR A CA 1
ATOM 558 C C . TYR A 1 72 ? 14.282 7.034 -36.816 1.00 73.19 72 TYR A C 1
ATOM 560 O O . TYR A 1 72 ? 14.390 5.944 -36.255 1.00 73.19 72 TYR A O 1
ATOM 568 N N . PHE A 1 73 ? 14.425 7.182 -38.133 1.00 76.88 73 PHE A N 1
ATOM 569 C CA . PHE A 1 73 ? 14.911 6.119 -39.008 1.00 76.88 73 PHE A CA 1
ATOM 570 C C . PHE A 1 73 ? 16.390 6.363 -39.301 1.00 76.88 73 PHE A C 1
ATOM 572 O O . PHE A 1 73 ? 16.746 7.354 -39.938 1.00 76.88 73 PHE A O 1
ATOM 579 N N . ALA A 1 74 ? 17.255 5.462 -38.836 1.00 78.56 74 ALA A N 1
ATOM 580 C CA . ALA A 1 74 ? 18.638 5.436 -39.284 1.00 78.56 74 ALA A CA 1
ATOM 581 C C . ALA A 1 74 ? 18.660 4.863 -40.708 1.00 78.56 74 ALA A C 1
ATOM 583 O O . ALA A 1 74 ? 18.400 3.675 -40.906 1.00 78.56 74 ALA A O 1
ATOM 584 N N . HIS A 1 75 ? 18.933 5.703 -41.703 1.00 73.44 75 HIS A N 1
ATOM 585 C CA . HIS A 1 75 ? 19.286 5.210 -43.028 1.00 73.44 75 HIS A CA 1
ATOM 586 C C . HIS A 1 75 ? 20.679 4.581 -42.934 1.00 73.44 75 HIS A C 1
ATOM 588 O O . HIS A 1 75 ? 21.615 5.212 -42.448 1.00 73.44 75 HIS A O 1
ATOM 594 N N . SER A 1 76 ? 20.798 3.312 -43.325 1.00 70.75 76 SER A N 1
ATOM 595 C CA . SER A 1 76 ? 22.107 2.712 -43.570 1.00 70.75 76 SER A CA 1
ATOM 596 C C . SER A 1 76 ? 22.550 3.164 -44.955 1.00 70.75 76 SER A C 1
ATOM 598 O O . SER A 1 76 ? 21.894 2.839 -45.943 1.00 70.75 76 SER A O 1
ATOM 600 N N . ASP A 1 77 ? 23.622 3.950 -45.010 1.00 67.19 77 ASP A N 1
ATOM 601 C CA . ASP A 1 77 ? 24.275 4.287 -46.269 1.00 67.19 77 ASP A CA 1
ATOM 602 C C . ASP A 1 77 ? 24.937 3.015 -46.820 1.00 67.19 77 ASP A C 1
ATOM 604 O O . ASP A 1 77 ? 25.792 2.410 -46.165 1.00 67.19 77 ASP A O 1
ATOM 608 N N . SER A 1 78 ? 24.489 2.588 -48.000 1.00 56.50 78 SER A N 1
ATOM 609 C CA . SER A 1 78 ? 25.078 1.515 -48.810 1.00 56.50 78 SER A CA 1
ATOM 610 C C . SER A 1 78 ? 25.827 2.083 -50.002 1.00 56.50 78 SER A C 1
ATOM 612 O O . SER A 1 78 ? 25.248 2.994 -50.637 1.00 56.50 78 SER A O 1
#

pLDDT: mean 85.24, std 11.62, range [42.06, 96.31]

Foldseek 3Di:
DDDDPVVVVCVVVVVVQVVCVVVPDQWDWAADPQDGDIDIGGPDCVVDDCPDDDDDDDDDRDDDDDDDDDDDDDDDDD

Radius of gyration: 21.4 Å; chains: 1; bounding box: 38×38×63 Å

Sequence (78 aa):
MTWSEDEADYVPTQIIAELFKSRGYGGIVYRSGLGDGHNVVFFDVDVAGLVNCSLFEADAVHFNFKQVTNPYFAHSDS

Secondary structure (DSSP, 8-state):
----HHHHHHHHHHHHHHHHHHTT--EEEEE-SSSSSEEEEES-STTS--------------------SPPP------